Protein AF-A0A2H4ZGU1-F1 (afdb_monomer_lite)

InterPro domains:
  IPR012337 Ribonuclease H-like superfamily [SSF53098] (2-121)
  IPR033390 3'-5' exoribonuclease Rv2179c-like domain [PF16473] (20-119)
  IPR036397 Ribonuclease H superfamily [G3DSA:3.30.420.10] (1-127)

Sequence (127 aa):
MEVTGLSLEKLHVDGLEPVDAMVQFKEWINSVVKEDETVVFVGFNASFDWSFINYYFHLYLGDNPFGIAALDIKSMYFGVSHTSWRLTRSSEIAKVVKPETYGDHDALHDARYQAELFRLIDKLSEK

Organism: Raoultella ornithinolytica (NCBI:txid54291)

Secondary structure (DSSP, 8-state):
-TTT---HHHHHHHSPPHHHHHHHHHHHHHHH--TTPPP-EEETTHHHHHHHHHHHHHHHHS--TTTT-EEEHHHHHHHHH---GGG-SHHHHHHHH--S----S-HHHHHHHHHHHHHHHHHHHT-

Structure (mmCIF, N/CA/C/O backbone):
data_AF-A0A2H4ZGU1-F1
#
_entry.id   AF-A0A2H4ZGU1-F1
#
loop_
_atom_site.group_PDB
_atom_site.id
_atom_site.type_symbol
_atom_site.label_atom_id
_atom_site.label_alt_id
_atom_site.label_comp_id
_atom_site.label_asym_id
_atom_site.label_entity_id
_atom_site.label_seq_id
_atom_site.pdbx_PDB_ins_code
_atom_site.Cartn_x
_atom_site.Cartn_y
_atom_site.Cartn_z
_atom_site.occupancy
_atom_site.B_iso_or_equiv
_atom_site.auth_seq_id
_atom_site.auth_comp_id
_atom_site.auth_asym_id
_atom_site.auth_atom_id
_atom_site.pdbx_PDB_model_num
ATOM 1 N N . MET A 1 1 ? 12.490 11.233 11.157 1.00 48.09 1 MET A N 1
ATOM 2 C CA . MET A 1 1 ? 11.200 11.933 10.986 1.00 48.09 1 MET A CA 1
ATOM 3 C C . MET A 1 1 ? 11.206 12.956 9.855 1.00 48.09 1 MET A C 1
ATOM 5 O O . MET A 1 1 ? 10.134 13.283 9.381 1.00 48.09 1 MET A O 1
ATOM 9 N N . GLU A 1 2 ? 12.363 13.396 9.344 1.00 56.69 2 GLU A N 1
ATOM 10 C CA . GLU A 1 2 ? 12.422 14.330 8.198 1.00 56.69 2 GLU A CA 1
ATOM 11 C C . GLU A 1 2 ? 11.916 13.761 6.860 1.00 56.69 2 GLU A C 1
ATOM 13 O O . GLU A 1 2 ? 11.704 14.521 5.926 1.00 56.69 2 GLU A O 1
ATOM 18 N N . VAL A 1 3 ? 11.706 12.445 6.752 1.00 61.00 3 VAL A N 1
ATOM 19 C CA . VAL A 1 3 ? 11.368 11.800 5.473 1.00 61.00 3 VAL A CA 1
ATOM 20 C C . VAL A 1 3 ? 9.903 12.014 5.073 1.00 61.00 3 VAL A C 1
ATOM 22 O O . VAL A 1 3 ? 9.641 12.194 3.897 1.00 61.00 3 VAL A O 1
ATOM 25 N N . THR A 1 4 ? 8.958 12.035 6.019 1.00 66.00 4 THR A N 1
ATOM 26 C CA . THR A 1 4 ? 7.508 12.102 5.721 1.00 66.00 4 THR A CA 1
ATOM 27 C C . THR A 1 4 ? 6.866 13.451 6.048 1.00 66.00 4 THR A C 1
ATOM 29 O O . THR A 1 4 ? 5.663 13.622 5.887 1.00 66.00 4 THR A O 1
ATOM 32 N N . GLY A 1 5 ? 7.629 14.402 6.600 1.00 73.25 5 GLY A N 1
ATOM 33 C CA . GLY A 1 5 ? 7.093 15.686 7.074 1.00 73.25 5 GLY A CA 1
ATOM 34 C C . GLY A 1 5 ? 6.162 15.594 8.296 1.00 73.25 5 GLY A C 1
ATOM 35 O O . GLY A 1 5 ? 5.592 16.607 8.704 1.00 73.25 5 GLY A O 1
ATOM 36 N N . LEU A 1 6 ? 6.005 14.413 8.907 1.00 81.44 6 LEU A N 1
ATOM 37 C CA . LEU A 1 6 ? 5.154 14.218 10.083 1.00 81.44 6 LEU A CA 1
ATOM 38 C C . LEU A 1 6 ? 5.882 14.587 11.391 1.00 81.44 6 LEU A C 1
ATOM 40 O O . LEU A 1 6 ? 7.024 14.202 11.603 1.00 81.44 6 LEU A O 1
ATOM 44 N N . SER A 1 7 ? 5.183 15.341 12.247 1.00 87.31 7 SER A N 1
ATOM 45 C CA . SER A 1 7 ? 5.344 15.605 13.697 1.00 87.31 7 SER A CA 1
ATOM 46 C C . SER A 1 7 ? 4.926 14.481 14.642 1.00 87.31 7 SER A C 1
ATOM 48 O O . SER A 1 7 ? 3.732 14.230 14.679 1.00 87.31 7 SER A O 1
ATOM 50 N N . LEU A 1 8 ? 5.784 13.858 15.462 1.00 86.06 8 LEU A N 1
ATOM 51 C CA . LEU A 1 8 ? 5.292 12.951 16.514 1.00 86.06 8 LEU A CA 1
ATOM 52 C C . LEU A 1 8 ? 4.594 13.778 17.594 1.00 86.06 8 LEU A C 1
ATOM 54 O O . LEU A 1 8 ? 3.510 13.406 18.031 1.00 86.06 8 LEU A O 1
ATOM 58 N N . GLU A 1 9 ? 5.160 14.934 17.962 1.00 88.38 9 GLU A N 1
ATOM 59 C CA . GLU A 1 9 ? 4.499 15.866 18.877 1.00 88.38 9 GLU A CA 1
ATOM 60 C C . GLU A 1 9 ? 3.182 16.374 18.290 1.00 88.38 9 GLU A C 1
ATOM 62 O O . GLU A 1 9 ? 2.173 16.411 18.987 1.00 88.38 9 GLU A O 1
ATOM 67 N N . LYS A 1 10 ? 3.167 16.723 16.996 1.00 88.12 10 LYS A N 1
ATOM 68 C CA . LYS A 1 10 ? 1.942 17.196 16.343 1.00 88.12 10 LYS A CA 1
ATOM 69 C C . LYS A 1 10 ? 0.880 16.101 16.254 1.00 88.12 10 LYS A C 1
ATOM 71 O O . LYS A 1 10 ? -0.270 16.354 16.575 1.00 88.12 10 LYS A O 1
ATOM 76 N N . LEU A 1 11 ? 1.258 14.887 15.856 1.00 90.00 11 LEU A N 1
ATOM 77 C CA . LEU A 1 11 ? 0.341 13.748 15.770 1.00 90.00 11 LEU A CA 1
ATOM 78 C C . LEU A 1 11 ? -0.183 13.321 17.142 1.00 90.00 11 LEU A C 1
ATOM 80 O O . LEU A 1 11 ? -1.279 12.788 17.217 1.00 90.00 11 LEU A O 1
ATOM 84 N N . HIS A 1 12 ? 0.556 13.574 18.222 1.00 88.06 12 HIS A N 1
ATOM 85 C CA . HIS A 1 12 ? 0.051 13.332 19.570 1.00 88.06 12 HIS A CA 1
ATOM 86 C C . HIS A 1 12 ? -1.103 14.273 19.954 1.00 88.06 12 HIS A C 1
ATOM 88 O O . HIS A 1 12 ? -1.947 13.894 20.758 1.00 88.06 12 HIS A O 1
ATOM 94 N N . VAL A 1 13 ? -1.136 15.490 19.400 1.00 89.81 13 VAL A N 1
ATOM 95 C CA . VAL A 1 13 ? -2.164 16.500 19.703 1.00 89.81 13 VAL A CA 1
ATOM 96 C C . VAL A 1 13 ? -3.304 16.473 18.685 1.00 89.81 13 VAL A C 1
ATOM 98 O O . VAL A 1 13 ? -4.469 16.507 19.066 1.00 89.81 13 VAL A O 1
ATOM 101 N N . ASP A 1 14 ? -2.962 16.418 17.399 1.00 91.69 14 ASP A N 1
ATOM 102 C CA . ASP A 1 14 ? -3.896 16.601 16.283 1.00 91.69 14 ASP A CA 1
ATOM 103 C C . ASP A 1 14 ? -4.265 15.277 15.593 1.00 91.69 14 ASP A C 1
ATOM 105 O O . ASP A 1 14 ? -5.122 15.252 14.707 1.00 91.69 14 ASP A O 1
ATOM 109 N N . GLY A 1 15 ? -3.565 14.187 15.918 1.00 91.12 15 GLY A N 1
ATOM 110 C CA . GLY A 1 15 ? -3.804 12.881 15.319 1.00 91.12 15 GLY A CA 1
ATOM 111 C C . GLY A 1 15 ? -5.133 12.291 15.772 1.00 91.12 15 GLY A C 1
ATOM 112 O O . GLY A 1 15 ? -5.590 12.509 16.890 1.00 91.12 15 GLY A O 1
ATOM 113 N N . LEU A 1 16 ? -5.748 11.517 14.884 1.00 94.50 16 LEU A N 1
ATOM 114 C CA . LEU A 1 16 ? -6.927 10.741 15.232 1.00 94.50 16 LEU A CA 1
ATOM 115 C C . LEU A 1 16 ? -6.530 9.593 16.170 1.00 94.50 16 LEU A C 1
ATOM 117 O O . LEU A 1 16 ? -5.475 8.978 15.981 1.00 94.50 16 LEU A O 1
ATOM 121 N N . GLU A 1 17 ? -7.389 9.276 17.140 1.00 95.56 17 GLU A N 1
ATOM 122 C CA . GLU A 1 17 ? -7.200 8.089 17.970 1.00 95.56 17 GLU A CA 1
ATOM 123 C C . GLU A 1 17 ? -7.094 6.844 17.073 1.00 95.56 17 GLU A C 1
ATOM 125 O O . GLU A 1 17 ? -7.890 6.685 16.139 1.00 95.56 17 GLU A O 1
ATOM 130 N N . PRO A 1 18 ? -6.135 5.933 17.320 1.00 95.19 18 PRO A N 1
ATOM 131 C CA . PRO A 1 18 ? -5.910 4.798 16.432 1.00 95.19 18 PRO A CA 1
ATOM 132 C C . PRO A 1 18 ? -7.158 3.945 16.190 1.00 95.19 18 PRO A C 1
ATOM 134 O O . PRO A 1 18 ? -7.377 3.496 15.069 1.00 95.19 18 PRO A O 1
ATOM 137 N N . VAL A 1 19 ? -7.999 3.748 17.211 1.00 97.50 19 VAL A N 1
ATOM 138 C CA . VAL A 1 19 ? -9.255 2.998 17.069 1.00 97.50 19 VAL A CA 1
ATOM 139 C C . VAL A 1 19 ? -10.202 3.667 16.073 1.00 97.50 19 VAL A C 1
ATOM 141 O O . VAL A 1 19 ? -10.713 2.991 15.183 1.00 97.50 19 VAL A O 1
ATOM 144 N N . ASP A 1 20 ? -10.362 4.988 16.151 1.00 98.06 20 ASP A N 1
ATOM 145 C CA . ASP A 1 20 ? -11.236 5.745 15.256 1.00 98.06 20 ASP A CA 1
ATOM 146 C C . ASP A 1 20 ? -10.698 5.717 13.820 1.00 98.06 20 ASP A C 1
ATOM 148 O O . ASP A 1 20 ? -11.465 5.555 12.870 1.00 98.06 20 ASP A O 1
ATOM 152 N N . ALA A 1 21 ? -9.374 5.800 13.650 1.00 97.31 21 ALA A N 1
ATOM 153 C CA . ALA A 1 21 ? -8.732 5.675 12.343 1.00 97.31 21 ALA A CA 1
ATOM 154 C C . ALA A 1 21 ? -8.974 4.294 11.717 1.00 97.31 21 ALA A C 1
ATOM 156 O O . ALA A 1 21 ? -9.299 4.195 10.532 1.00 97.31 21 ALA A O 1
ATOM 157 N N . MET A 1 22 ? -8.860 3.225 12.509 1.00 98.25 22 MET A N 1
ATOM 158 C CA . MET A 1 22 ? -9.109 1.868 12.024 1.00 98.25 22 MET A CA 1
ATOM 159 C C . MET A 1 22 ? -10.588 1.638 11.699 1.00 98.25 22 MET A C 1
ATOM 161 O O . MET A 1 22 ? -10.879 0.998 10.688 1.00 98.25 22 MET A O 1
ATOM 165 N N . VAL A 1 23 ? -11.521 2.174 12.499 1.00 98.44 23 VAL A N 1
ATOM 166 C CA . VAL A 1 23 ? -12.965 2.124 12.199 1.00 98.44 23 VAL A CA 1
ATOM 167 C C . VAL A 1 23 ? -13.250 2.804 10.863 1.00 98.44 23 VAL A C 1
ATOM 169 O O . VAL A 1 23 ? -13.817 2.167 9.976 1.00 98.44 23 VAL A O 1
ATOM 172 N N . GLN A 1 24 ? -12.781 4.042 10.677 1.00 98.44 24 GLN A N 1
ATOM 173 C CA . GLN A 1 24 ? -12.959 4.771 9.417 1.00 98.44 24 GLN A CA 1
ATOM 174 C C . GLN A 1 24 ? -12.348 4.016 8.233 1.00 98.44 24 GLN A C 1
ATOM 176 O O . GLN A 1 24 ? -12.929 3.978 7.148 1.00 98.44 24 GLN A O 1
ATOM 181 N N . PHE A 1 25 ? -11.201 3.362 8.435 1.00 97.62 25 PHE A N 1
ATOM 182 C CA . PHE A 1 25 ? -10.586 2.555 7.389 1.00 97.62 25 PHE A CA 1
ATOM 183 C C . PHE A 1 25 ? -11.438 1.325 7.031 1.00 97.62 25 PHE A C 1
ATOM 185 O O . PHE A 1 25 ? -11.663 1.063 5.849 1.00 97.62 25 PHE A O 1
ATOM 192 N N . LYS A 1 26 ? -11.973 0.599 8.022 1.00 97.50 26 LYS A N 1
ATOM 193 C CA . LYS A 1 26 ? -12.878 -0.541 7.792 1.00 97.50 26 LYS A CA 1
ATOM 194 C C . LYS A 1 26 ? -14.156 -0.115 7.070 1.00 97.50 26 LYS A C 1
ATOM 196 O O . LYS A 1 26 ? -14.575 -0.780 6.126 1.00 97.50 26 LYS A O 1
ATOM 201 N N . GLU A 1 27 ? -14.758 0.996 7.485 1.00 97.69 27 GLU A N 1
ATOM 202 C CA . GLU A 1 27 ? -15.953 1.556 6.846 1.00 97.69 27 GLU A CA 1
ATOM 203 C C . GLU A 1 27 ? -15.687 1.945 5.392 1.00 97.69 27 GLU A C 1
ATOM 205 O O . GLU A 1 27 ? -16.481 1.618 4.509 1.00 97.69 27 GLU A O 1
ATOM 210 N N . TRP A 1 28 ? -14.539 2.570 5.120 1.00 97.56 28 TRP A N 1
ATOM 211 C CA . TRP A 1 28 ? -14.135 2.895 3.759 1.00 97.56 28 TRP A CA 1
ATOM 212 C C . TRP A 1 28 ? -13.965 1.639 2.894 1.00 97.56 28 TRP A C 1
ATOM 214 O O . TRP A 1 28 ? -14.516 1.598 1.794 1.00 97.56 28 TRP A O 1
ATOM 224 N N . ILE A 1 29 ? -13.296 0.592 3.395 1.00 96.44 29 ILE A N 1
ATOM 225 C CA . ILE A 1 29 ? -13.165 -0.695 2.686 1.00 96.44 29 ILE A CA 1
ATOM 226 C C . ILE A 1 29 ? -14.552 -1.265 2.358 1.00 96.44 29 ILE A C 1
ATOM 228 O O . ILE A 1 29 ? -14.831 -1.591 1.206 1.00 96.44 29 ILE A O 1
ATOM 232 N N . ASN A 1 30 ? -15.453 -1.313 3.340 1.00 95.00 30 ASN A N 1
ATOM 233 C CA . ASN A 1 30 ? -16.811 -1.824 3.145 1.00 95.00 30 ASN A CA 1
ATOM 234 C C . ASN A 1 30 ? -17.628 -0.990 2.146 1.00 95.00 30 ASN A C 1
ATOM 236 O O . ASN A 1 30 ? -18.539 -1.513 1.514 1.00 95.00 30 ASN A O 1
ATOM 240 N N . SER A 1 31 ? -17.319 0.301 1.993 1.00 96.38 31 SER A N 1
ATOM 241 C CA . SER A 1 31 ? -18.008 1.174 1.037 1.00 96.38 31 SER A CA 1
ATOM 242 C C . SER A 1 31 ? -17.596 0.942 -0.421 1.00 96.38 31 SER A C 1
ATOM 244 O O . SER A 1 31 ? -18.349 1.299 -1.327 1.00 96.38 31 SER A O 1
ATOM 246 N N . VAL A 1 32 ? -16.412 0.365 -0.657 1.00 95.00 32 VAL A N 1
ATOM 247 C CA . VAL A 1 32 ? -15.865 0.156 -2.009 1.00 95.00 32 VAL A CA 1
ATOM 248 C C . VAL A 1 32 ? -15.919 -1.301 -2.470 1.00 95.00 32 VAL A C 1
ATOM 250 O O . VAL A 1 32 ? -15.860 -1.543 -3.674 1.00 95.00 32 VAL A O 1
ATOM 253 N N . VAL A 1 33 ? -16.041 -2.257 -1.545 1.00 94.69 33 VAL A N 1
ATOM 254 C CA . VAL A 1 33 ? -16.098 -3.701 -1.827 1.00 94.69 33 VAL A CA 1
ATOM 255 C C . VAL A 1 33 ? -17.550 -4.153 -2.002 1.00 94.69 33 VAL A C 1
ATOM 257 O O . VAL A 1 33 ? -18.398 -3.867 -1.158 1.00 94.69 33 VAL A O 1
ATOM 260 N N . LYS A 1 34 ? -17.853 -4.878 -3.087 1.00 92.94 34 LYS A N 1
ATOM 261 C CA . LYS A 1 34 ? -19.170 -5.519 -3.279 1.00 92.94 34 LYS A CA 1
ATOM 262 C C . LYS A 1 34 ? -19.247 -6.875 -2.571 1.00 92.94 34 LYS A C 1
ATOM 264 O O . LYS A 1 34 ? -18.225 -7.483 -2.286 1.00 92.94 34 LYS A O 1
ATOM 269 N N . GLU A 1 35 ? -20.465 -7.372 -2.348 1.00 86.75 35 GLU A N 1
ATOM 270 C CA . GLU A 1 35 ? -20.742 -8.595 -1.566 1.00 86.75 35 GLU A CA 1
ATOM 271 C C . GLU A 1 35 ? -19.979 -9.846 -2.056 1.00 86.75 35 GLU A C 1
ATOM 273 O O . GLU A 1 35 ? -19.565 -10.663 -1.240 1.00 86.75 35 GLU A O 1
ATOM 278 N N . ASP A 1 36 ? -19.702 -9.944 -3.361 1.00 91.19 36 ASP A N 1
ATOM 279 C CA . ASP A 1 36 ? -18.982 -11.071 -3.979 1.00 91.19 36 ASP A CA 1
ATOM 280 C C . ASP A 1 36 ? -17.502 -10.773 -4.307 1.00 91.19 36 ASP A C 1
ATOM 282 O O . ASP A 1 36 ? -16.831 -11.561 -4.978 1.00 91.19 36 ASP A O 1
ATOM 286 N N . GLU A 1 37 ? -16.971 -9.622 -3.886 1.00 93.69 37 GLU A N 1
ATOM 287 C CA . GLU A 1 37 ? -15.595 -9.214 -4.178 1.00 93.69 37 GLU A CA 1
ATOM 288 C C . GLU A 1 37 ? -14.659 -9.515 -2.999 1.00 93.69 37 GLU A C 1
ATOM 290 O O . GLU A 1 37 ? -14.970 -9.280 -1.834 1.00 93.69 37 GLU A O 1
ATOM 295 N N . THR A 1 38 ? -13.463 -10.023 -3.302 1.00 92.38 38 THR A N 1
ATOM 296 C CA . THR A 1 38 ? -12.403 -10.199 -2.301 1.00 92.38 38 THR A CA 1
ATOM 297 C C . THR A 1 38 ? -11.511 -8.968 -2.282 1.00 92.38 38 THR A C 1
ATOM 299 O O . THR A 1 38 ? -10.934 -8.597 -3.306 1.00 92.38 38 THR A O 1
ATOM 302 N N . VAL A 1 39 ? -11.351 -8.358 -1.109 1.00 95.25 39 VAL A N 1
ATOM 303 C CA . VAL A 1 39 ? -10.393 -7.268 -0.923 1.00 95.25 39 VAL A CA 1
ATOM 304 C C . VAL A 1 39 ? -8.973 -7.826 -0.802 1.00 95.25 39 VAL A C 1
ATOM 306 O O . VAL A 1 39 ? -8.720 -8.769 -0.055 1.00 95.25 39 VAL A O 1
ATOM 309 N N . VAL A 1 40 ? -8.028 -7.240 -1.538 1.00 95.88 40 VAL A N 1
ATOM 310 C CA . VAL A 1 40 ? -6.619 -7.658 -1.544 1.00 95.88 40 VAL A CA 1
ATOM 311 C C . VAL A 1 40 ? -5.745 -6.483 -1.132 1.00 95.88 40 VAL A C 1
ATOM 313 O O . VAL A 1 40 ? -5.841 -5.401 -1.708 1.00 95.88 40 VAL A O 1
ATOM 316 N N . PHE A 1 41 ? -4.868 -6.697 -0.150 1.00 97.44 41 PHE A N 1
ATOM 317 C CA . PHE A 1 41 ? -3.844 -5.714 0.191 1.00 97.44 41 PHE A CA 1
ATOM 318 C C . PHE A 1 41 ? -2.707 -5.788 -0.829 1.00 97.44 41 PHE A C 1
ATOM 320 O O . PHE A 1 41 ? -2.089 -6.842 -0.983 1.00 97.44 41 PHE A O 1
ATOM 327 N N . VAL A 1 42 ? -2.411 -4.678 -1.502 1.00 97.50 42 VAL A N 1
ATOM 328 C CA . VAL A 1 42 ? -1.347 -4.589 -2.511 1.00 97.50 42 VAL A CA 1
ATOM 329 C C . VAL A 1 42 ? -0.339 -3.532 -2.073 1.00 97.50 42 VAL A C 1
ATOM 331 O O . VAL A 1 42 ? -0.727 -2.418 -1.734 1.00 97.50 42 VAL A O 1
ATOM 334 N N . GLY A 1 43 ? 0.952 -3.864 -2.094 1.00 97.00 43 GLY A N 1
ATOM 335 C CA . GLY A 1 43 ? 2.015 -2.935 -1.704 1.00 97.00 43 GLY A CA 1
ATOM 336 C C . GLY A 1 43 ? 3.352 -3.255 -2.363 1.00 97.00 43 GLY A C 1
ATOM 337 O O . GLY A 1 43 ? 3.609 -4.391 -2.766 1.00 97.00 43 GLY A O 1
ATOM 338 N N . PHE A 1 44 ? 4.224 -2.253 -2.492 1.00 95.75 44 PHE A N 1
ATOM 339 C CA . PHE A 1 44 ? 5.532 -2.445 -3.123 1.00 95.75 44 PHE A CA 1
ATOM 340 C C . PHE A 1 44 ? 6.485 -3.291 -2.282 1.00 95.75 44 PHE A C 1
ATOM 342 O O . PHE A 1 44 ? 7.242 -4.080 -2.842 1.00 95.75 44 PHE A O 1
ATOM 349 N N . ASN A 1 45 ? 6.418 -3.148 -0.958 1.00 90.19 45 ASN A N 1
ATOM 350 C CA . ASN A 1 45 ? 7.048 -4.052 -0.001 1.00 90.19 45 ASN A CA 1
ATOM 351 C C . ASN A 1 45 ? 5.963 -4.613 0.926 1.00 90.19 45 ASN A C 1
ATOM 353 O O . ASN A 1 45 ? 6.014 -4.434 2.144 1.00 90.19 45 ASN A O 1
ATOM 357 N N . ALA A 1 46 ? 4.969 -5.286 0.343 1.00 95.94 46 ALA A N 1
ATOM 358 C CA . ALA A 1 46 ? 3.751 -5.687 1.035 1.00 95.94 46 ALA A CA 1
ATOM 359 C C . ALA A 1 46 ? 4.033 -6.505 2.303 1.00 95.94 46 ALA A C 1
ATOM 361 O O . ALA A 1 46 ? 3.331 -6.341 3.291 1.00 95.94 46 ALA A O 1
ATOM 362 N N . SER A 1 47 ? 5.096 -7.318 2.332 1.00 91.38 47 SER A N 1
ATOM 363 C CA . SER A 1 47 ? 5.494 -8.073 3.532 1.00 91.38 47 SER A CA 1
ATOM 364 C C . SER A 1 47 ? 5.828 -7.194 4.745 1.00 91.38 47 SER A C 1
ATOM 366 O O . SER A 1 47 ? 5.717 -7.647 5.880 1.00 91.38 47 SER A O 1
ATOM 368 N N . PHE A 1 48 ? 6.277 -5.959 4.514 1.00 94.44 48 PHE A N 1
ATOM 369 C CA . PHE A 1 48 ? 6.530 -4.980 5.565 1.00 94.44 48 PHE A CA 1
ATOM 370 C C . PHE A 1 48 ? 5.242 -4.224 5.899 1.00 94.44 48 PHE A C 1
ATOM 372 O O . PHE A 1 48 ? 4.777 -4.281 7.036 1.00 94.44 48 PHE A O 1
ATOM 379 N N . ASP A 1 49 ? 4.623 -3.598 4.898 1.00 95.75 49 ASP A N 1
ATOM 380 C CA . ASP A 1 49 ? 3.464 -2.717 5.081 1.00 95.75 49 ASP A CA 1
ATOM 381 C C . ASP A 1 49 ? 2.243 -3.463 5.650 1.00 95.75 49 ASP A C 1
ATOM 383 O O . ASP A 1 49 ? 1.606 -3.000 6.600 1.00 95.75 49 ASP A O 1
ATOM 387 N N . TRP A 1 50 ? 1.962 -4.672 5.145 1.00 97.50 50 TRP A N 1
ATOM 388 C CA . TRP A 1 50 ? 0.848 -5.505 5.607 1.00 97.50 50 TRP A CA 1
ATOM 389 C C . TRP A 1 50 ? 0.970 -5.861 7.089 1.00 97.50 50 TRP A C 1
ATOM 391 O O . TRP A 1 50 ? -0.045 -5.969 7.768 1.00 97.50 50 TRP A O 1
ATOM 401 N N . SER A 1 51 ? 2.187 -6.002 7.626 1.00 97.00 51 SER A N 1
ATOM 402 C CA . SER A 1 51 ? 2.371 -6.363 9.036 1.00 97.00 51 SER A CA 1
ATOM 403 C C . SER A 1 51 ? 1.820 -5.295 9.990 1.00 97.00 51 SER A C 1
ATOM 405 O O . SER A 1 51 ? 1.199 -5.641 10.996 1.00 97.00 51 SER A O 1
ATOM 407 N N . PHE A 1 52 ? 1.962 -4.010 9.640 1.00 96.94 52 PHE A N 1
ATOM 408 C CA . PHE A 1 52 ? 1.388 -2.901 10.404 1.00 96.94 52 PHE A CA 1
ATOM 409 C C . PHE A 1 52 ? -0.132 -2.899 10.302 1.00 96.94 52 PHE A C 1
ATOM 411 O O . PHE A 1 52 ? -0.812 -2.816 11.321 1.00 96.94 52 PHE A O 1
ATOM 418 N N . ILE A 1 53 ? -0.665 -3.057 9.090 1.00 97.31 53 ILE A N 1
ATOM 419 C CA . ILE A 1 53 ? -2.110 -3.128 8.858 1.00 97.31 53 ILE A CA 1
ATOM 420 C C . ILE A 1 53 ? -2.720 -4.282 9.649 1.00 97.31 53 ILE A C 1
ATOM 422 O O . ILE A 1 53 ? -3.643 -4.066 10.428 1.00 97.31 53 ILE A O 1
ATOM 426 N N . ASN A 1 54 ? -2.148 -5.479 9.534 1.00 97.94 54 ASN A N 1
ATOM 427 C CA . ASN A 1 54 ? -2.581 -6.660 10.264 1.00 97.94 54 ASN A CA 1
ATOM 428 C C . ASN A 1 54 ? -2.556 -6.442 11.783 1.00 97.94 54 ASN A C 1
ATOM 430 O O . ASN A 1 54 ? -3.534 -6.747 12.464 1.00 97.94 54 ASN A O 1
ATOM 434 N N . TYR A 1 55 ? -1.461 -5.889 12.314 1.00 98.00 55 TYR A N 1
ATOM 435 C CA . TYR A 1 55 ? -1.333 -5.608 13.742 1.00 98.00 55 TYR A CA 1
ATOM 436 C C . TYR A 1 55 ? -2.409 -4.634 14.234 1.00 98.00 55 TYR A C 1
ATOM 438 O O . TYR A 1 55 ? -3.096 -4.935 15.207 1.00 98.00 55 TYR A O 1
ATOM 446 N N . TYR A 1 56 ? -2.591 -3.494 13.561 1.00 98.19 56 TYR A N 1
ATOM 447 C CA . TYR A 1 56 ? -3.545 -2.469 13.991 1.00 98.19 56 TYR A CA 1
ATOM 448 C C . TYR A 1 56 ? -5.002 -2.926 13.841 1.00 98.19 56 TYR A C 1
ATOM 450 O O . TYR A 1 56 ? -5.807 -2.695 14.741 1.00 98.19 56 TYR A O 1
ATOM 458 N N . PHE A 1 57 ? -5.344 -3.626 12.758 1.00 98.38 57 PHE A N 1
ATOM 459 C CA . PHE A 1 57 ? -6.682 -4.195 12.583 1.00 98.38 57 PHE A CA 1
ATOM 460 C C . PHE A 1 57 ? -7.032 -5.180 13.699 1.00 98.38 57 PHE A C 1
ATOM 462 O O . PHE A 1 57 ? -8.071 -5.037 14.341 1.00 98.38 57 PHE A O 1
ATOM 469 N N . HIS A 1 58 ? -6.136 -6.118 14.015 1.00 98.25 58 HIS A N 1
ATOM 470 C CA . HIS A 1 58 ? -6.374 -7.045 15.119 1.00 98.25 58 HIS A CA 1
ATOM 471 C C . HIS A 1 58 ? -6.389 -6.357 16.485 1.00 98.25 58 HIS A C 1
ATOM 473 O O . HIS A 1 58 ? -7.239 -6.688 17.308 1.00 98.25 58 HIS A O 1
ATOM 479 N N . LEU A 1 59 ? -5.484 -5.405 16.728 1.00 98.50 59 LEU A N 1
ATOM 480 C CA . LEU A 1 59 ? -5.398 -4.701 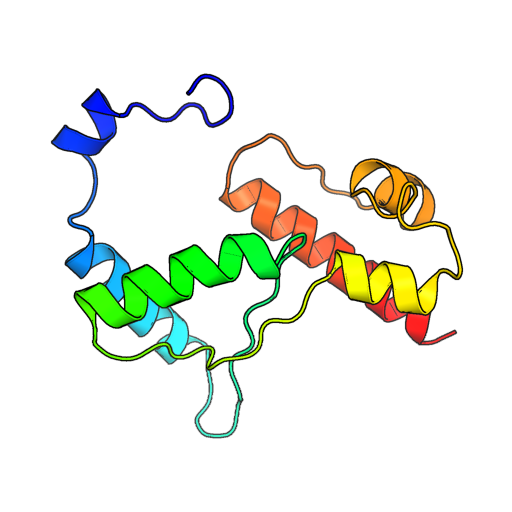18.006 1.00 98.50 59 LEU A CA 1
ATOM 481 C C . LEU A 1 59 ? -6.675 -3.907 18.316 1.00 98.50 59 LEU A C 1
ATOM 483 O O . LEU A 1 59 ? -7.126 -3.927 19.458 1.00 98.50 59 LEU A O 1
ATOM 487 N N . TYR A 1 60 ? -7.245 -3.219 17.322 1.00 98.44 60 TYR A N 1
ATOM 488 C CA . TYR A 1 60 ? -8.360 -2.293 17.545 1.00 98.44 60 TYR A CA 1
ATOM 489 C C . TYR A 1 60 ? -9.733 -2.849 17.159 1.00 98.44 60 TYR A C 1
ATOM 491 O O . TYR A 1 60 ? -10.715 -2.494 17.804 1.00 98.44 60 TYR A O 1
ATOM 499 N N . LEU A 1 61 ? -9.826 -3.713 16.142 1.00 98.19 61 LEU A N 1
ATOM 500 C CA . LEU A 1 61 ? -11.104 -4.210 15.603 1.00 98.19 61 LEU A CA 1
ATOM 501 C C . LEU A 1 61 ? -11.270 -5.735 15.697 1.00 98.19 61 LEU A C 1
ATOM 503 O O . LEU A 1 61 ? -12.365 -6.245 15.471 1.00 98.19 61 LEU A O 1
ATOM 507 N N . GLY A 1 62 ? -10.212 -6.466 16.056 1.00 97.94 62 GLY A N 1
ATOM 508 C CA . GLY A 1 62 ? -10.228 -7.918 16.254 1.00 97.94 62 GLY A CA 1
ATOM 509 C C . GLY A 1 62 ? -10.069 -8.750 14.977 1.00 97.94 62 GLY A C 1
ATOM 510 O O . GLY A 1 62 ? -9.658 -9.909 15.064 1.00 97.94 62 GLY A O 1
ATOM 511 N N . ASP A 1 63 ? -10.299 -8.176 13.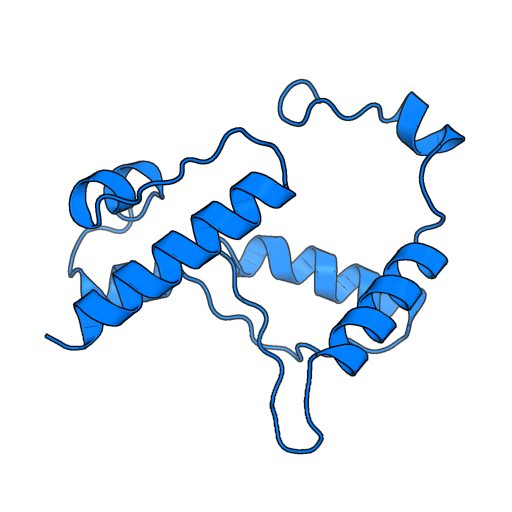797 1.00 96.62 63 ASP A N 1
ATOM 512 C CA . ASP A 1 63 ? -10.176 -8.834 12.496 1.00 96.62 63 ASP A CA 1
ATOM 513 C C . ASP A 1 63 ? -9.424 -7.972 11.472 1.00 96.62 63 ASP A C 1
ATOM 515 O O . ASP A 1 63 ? -9.444 -6.746 11.535 1.00 96.62 63 ASP A O 1
ATOM 519 N N . ASN A 1 64 ? -8.763 -8.624 10.511 1.00 97.00 64 ASN A N 1
ATOM 520 C CA . ASN A 1 64 ? -8.121 -7.979 9.367 1.00 97.00 64 ASN A CA 1
ATOM 521 C C . ASN A 1 64 ? -8.897 -8.325 8.082 1.00 97.00 64 ASN A C 1
ATOM 523 O O . ASN A 1 64 ? -8.879 -9.493 7.676 1.00 97.00 64 ASN A O 1
ATOM 527 N N . PRO A 1 65 ? -9.540 -7.348 7.411 1.00 95.69 65 PRO A N 1
ATOM 528 C CA . PRO A 1 65 ? -10.358 -7.615 6.228 1.00 95.69 65 PRO A CA 1
ATOM 529 C C . PRO A 1 65 ? -9.538 -8.125 5.034 1.00 95.69 65 PRO A C 1
ATOM 531 O O . PRO A 1 65 ? -10.087 -8.787 4.161 1.00 95.69 65 PRO A O 1
ATOM 534 N N . PHE A 1 66 ? -8.226 -7.869 5.002 1.00 96.25 66 PHE A N 1
ATOM 535 C CA . PHE A 1 66 ? -7.337 -8.306 3.921 1.00 96.25 66 PHE A CA 1
ATOM 536 C C . PHE A 1 66 ? -6.859 -9.761 4.058 1.00 96.25 66 PHE A C 1
ATOM 538 O O . PHE A 1 66 ? -6.142 -10.260 3.191 1.00 96.25 66 PHE A O 1
ATOM 545 N N . GLY A 1 67 ? -7.215 -10.450 5.147 1.00 94.38 67 GLY A N 1
ATOM 546 C CA . GLY A 1 67 ? -6.761 -11.813 5.413 1.00 94.38 67 GLY A CA 1
ATOM 547 C C . GLY A 1 67 ? -5.243 -11.923 5.604 1.00 94.38 67 GLY A C 1
ATOM 548 O O . GLY A 1 67 ? -4.556 -10.940 5.880 1.00 94.38 67 GLY A O 1
ATOM 549 N N . ILE A 1 68 ? -4.717 -13.147 5.475 1.00 93.62 68 ILE A N 1
ATOM 550 C CA . ILE A 1 68 ? -3.311 -13.482 5.779 1.00 93.62 68 ILE A CA 1
ATOM 551 C C . ILE A 1 68 ? -2.324 -13.179 4.644 1.0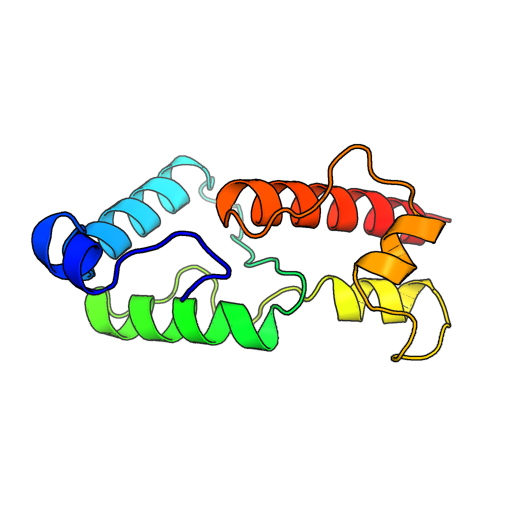0 93.62 68 ILE A C 1
ATOM 553 O O . ILE A 1 68 ? -1.115 -13.266 4.849 1.00 93.62 68 ILE A O 1
ATOM 557 N N . ALA A 1 69 ? -2.824 -12.916 3.436 1.00 92.94 69 ALA A N 1
ATOM 558 C CA . ALA A 1 69 ? -2.012 -12.838 2.230 1.00 92.94 69 ALA A CA 1
ATOM 559 C C . ALA A 1 69 ? -2.119 -11.452 1.597 1.00 92.94 69 ALA A C 1
ATOM 561 O O . ALA A 1 69 ? -3.210 -10.956 1.33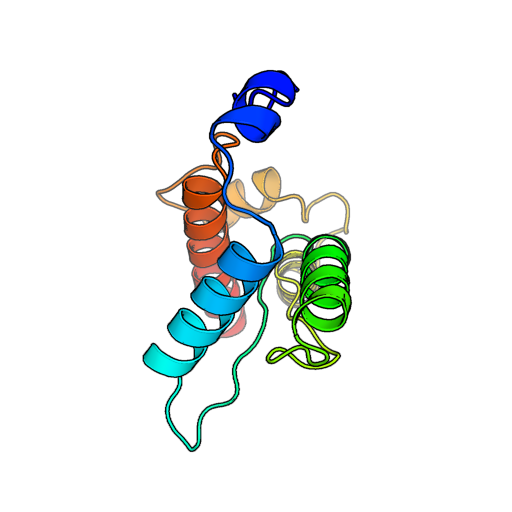0 1.00 92.94 69 ALA A O 1
ATOM 562 N N . ALA A 1 70 ? -0.962 -10.861 1.315 1.00 96.62 70 ALA A N 1
ATOM 563 C CA . ALA A 1 70 ? -0.840 -9.616 0.577 1.00 96.62 70 ALA A CA 1
ATOM 564 C C . ALA A 1 70 ? -0.147 -9.853 -0.767 1.00 96.62 70 ALA A C 1
ATOM 566 O O . ALA A 1 70 ? 0.680 -10.758 -0.904 1.00 96.62 70 ALA A O 1
ATOM 567 N N . LEU A 1 71 ? -0.459 -9.010 -1.747 1.00 97.19 71 LEU A N 1
ATOM 568 C CA . LEU A 1 71 ? 0.167 -9.025 -3.060 1.00 97.19 71 LEU A CA 1
ATOM 569 C C . LEU A 1 71 ? 1.358 -8.062 -3.090 1.00 97.19 71 LEU A C 1
ATOM 571 O O . LEU A 1 71 ? 1.204 -6.844 -2.985 1.00 97.19 71 LEU A O 1
ATOM 575 N N . ASP A 1 72 ? 2.556 -8.622 -3.243 1.00 97.50 72 ASP A N 1
ATOM 576 C CA . ASP A 1 72 ? 3.811 -7.871 -3.261 1.00 97.50 72 ASP A CA 1
ATOM 577 C C . ASP A 1 72 ? 4.215 -7.489 -4.695 1.00 97.50 72 ASP A C 1
ATOM 579 O O . ASP A 1 72 ? 4.575 -8.345 -5.509 1.00 97.50 72 ASP A O 1
ATOM 583 N N . ILE A 1 73 ? 4.171 -6.189 -5.008 1.00 97.56 73 ILE A N 1
ATOM 584 C CA . ILE A 1 73 ? 4.426 -5.671 -6.366 1.00 97.56 73 ILE A CA 1
ATOM 585 C C . ILE A 1 73 ? 5.873 -5.948 -6.792 1.00 97.56 73 ILE A C 1
ATOM 587 O O . ILE A 1 73 ? 6.140 -6.281 -7.948 1.00 97.56 73 ILE A O 1
ATOM 591 N N . LYS A 1 74 ? 6.832 -5.836 -5.868 1.00 96.75 74 LYS A N 1
ATOM 592 C CA . LYS A 1 74 ? 8.243 -6.092 -6.166 1.00 96.75 74 LYS A CA 1
ATOM 593 C C . LYS A 1 74 ? 8.490 -7.553 -6.547 1.00 96.75 74 LYS A C 1
ATOM 595 O O . LYS A 1 74 ? 9.236 -7.823 -7.492 1.00 96.75 74 LYS A O 1
ATOM 600 N N . SER A 1 75 ? 7.861 -8.483 -5.837 1.00 95.88 75 SER A N 1
ATOM 601 C CA . SER A 1 75 ? 7.924 -9.919 -6.116 1.00 95.88 75 SER A CA 1
ATOM 602 C C . SER A 1 75 ? 7.203 -10.269 -7.415 1.00 95.88 75 SER A C 1
ATOM 604 O O . SER A 1 75 ? 7.734 -11.050 -8.204 1.00 95.88 75 SER A O 1
ATOM 606 N N . MET A 1 76 ? 6.061 -9.631 -7.697 1.00 95.88 76 MET A N 1
ATOM 607 C CA . MET A 1 76 ? 5.397 -9.729 -9.000 1.00 95.88 76 MET A CA 1
ATOM 608 C C . MET A 1 76 ? 6.343 -9.297 -10.131 1.00 95.88 76 MET A C 1
ATOM 610 O O . MET A 1 76 ? 6.544 -10.049 -11.083 1.00 95.88 76 MET A O 1
ATOM 614 N N . TYR A 1 77 ? 6.995 -8.134 -10.007 1.00 96.69 77 TYR A N 1
ATOM 615 C CA . TYR A 1 77 ? 7.954 -7.672 -11.014 1.00 96.69 77 TYR A CA 1
ATOM 616 C C . TYR A 1 77 ? 9.137 -8.632 -11.186 1.00 96.69 77 TYR A C 1
ATOM 618 O O . TYR A 1 77 ? 9.574 -8.892 -12.309 1.00 96.69 77 TYR A O 1
ATOM 626 N N . PHE A 1 78 ? 9.670 -9.170 -10.086 1.00 96.31 78 PHE A N 1
ATOM 627 C CA . PHE A 1 78 ? 10.733 -10.175 -10.138 1.00 96.31 78 PHE A CA 1
ATOM 628 C C . PHE A 1 78 ? 10.312 -11.399 -10.966 1.00 96.31 78 PHE A C 1
ATOM 630 O O . PHE A 1 78 ? 11.096 -11.868 -11.791 1.00 96.31 78 PHE A O 1
ATOM 637 N N . GLY A 1 79 ? 9.067 -11.857 -10.795 1.00 95.00 79 GLY A N 1
ATOM 638 C CA . GLY A 1 79 ? 8.503 -12.982 -11.540 1.00 95.00 79 GLY A CA 1
ATOM 639 C C . GLY A 1 79 ? 8.414 -12.749 -13.050 1.00 95.00 79 GLY A C 1
ATOM 640 O O . GLY A 1 79 ? 8.693 -13.669 -13.811 1.00 95.00 79 GLY A O 1
ATOM 641 N N . VAL A 1 80 ? 8.085 -11.528 -13.488 1.00 94.50 80 VAL A N 1
ATOM 642 C CA . VAL A 1 80 ? 7.870 -11.222 -14.920 1.00 94.50 80 VAL A CA 1
ATOM 643 C C . VAL A 1 80 ? 9.125 -10.738 -15.655 1.00 94.50 80 VAL A C 1
ATOM 645 O O . VAL A 1 80 ? 9.200 -10.822 -16.874 1.00 94.50 80 VAL A O 1
ATOM 648 N N . SER A 1 81 ? 10.118 -10.195 -14.945 1.00 92.56 81 SER A N 1
ATOM 649 C CA . SER A 1 81 ? 11.253 -9.492 -15.574 1.00 92.56 81 SER A CA 1
ATOM 650 C C . SER A 1 81 ? 12.518 -10.334 -15.758 1.00 92.56 81 SER A C 1
ATOM 652 O O . SER A 1 81 ? 13.461 -9.868 -16.398 1.00 92.56 81 SER A O 1
ATOM 654 N N . HIS A 1 82 ? 12.580 -11.537 -15.173 1.00 87.62 82 HIS A N 1
ATOM 655 C CA . HIS A 1 82 ? 13.759 -12.422 -15.180 1.00 87.62 82 HIS A CA 1
ATOM 656 C C . HIS A 1 82 ? 15.085 -11.721 -14.807 1.00 87.62 82 HIS A C 1
ATOM 658 O O . HIS A 1 82 ? 16.169 -12.121 -15.237 1.00 87.62 82 HIS A O 1
ATOM 664 N N . THR A 1 83 ? 15.012 -10.656 -14.005 1.00 93.94 83 THR A N 1
ATOM 665 C CA . THR A 1 83 ? 16.166 -9.854 -13.585 1.00 93.94 83 THR A CA 1
ATOM 666 C C . THR A 1 83 ? 16.654 -10.254 -12.194 1.00 93.94 83 THR A C 1
ATOM 668 O O . THR A 1 83 ? 16.035 -11.047 -11.493 1.00 93.94 83 THR A O 1
ATOM 671 N N . SER A 1 84 ? 17.779 -9.696 -11.748 1.00 95.94 84 SER A N 1
ATOM 672 C CA . SER A 1 84 ? 18.249 -9.905 -10.372 1.00 95.94 84 SER A CA 1
ATOM 673 C C . SER A 1 84 ? 17.382 -9.147 -9.358 1.00 95.94 84 SER A C 1
ATOM 675 O O . SER A 1 84 ? 16.966 -8.023 -9.626 1.00 95.94 84 SER A O 1
ATOM 677 N N . TRP A 1 85 ? 17.229 -9.672 -8.137 1.00 95.12 85 TRP A N 1
ATOM 678 C CA . TRP A 1 85 ? 16.509 -8.990 -7.044 1.00 95.12 85 TRP A CA 1
ATOM 679 C C . TRP A 1 85 ? 17.006 -7.560 -6.762 1.00 95.12 85 TRP A C 1
ATOM 681 O O . TRP A 1 85 ? 16.255 -6.681 -6.346 1.00 95.12 85 TRP A O 1
ATOM 691 N N . ARG A 1 86 ? 18.291 -7.276 -7.010 1.00 94.50 86 ARG A N 1
ATOM 692 C CA . ARG A 1 86 ? 18.844 -5.922 -6.849 1.00 94.50 86 ARG A CA 1
ATOM 693 C C . ARG A 1 86 ? 18.206 -4.914 -7.813 1.00 94.50 86 ARG A C 1
ATOM 695 O O . ARG A 1 86 ? 18.106 -3.741 -7.466 1.00 94.50 86 ARG A O 1
ATOM 702 N N . LEU A 1 87 ? 17.787 -5.372 -8.990 1.00 96.00 87 LEU A N 1
ATOM 703 C CA . LEU A 1 87 ? 17.189 -4.571 -10.058 1.00 96.00 87 LEU A CA 1
ATOM 704 C C . LEU A 1 87 ? 15.654 -4.509 -9.973 1.00 96.00 87 LEU A C 1
ATOM 706 O O . LEU A 1 87 ? 15.013 -4.030 -10.900 1.00 96.00 87 LEU A O 1
ATOM 710 N N . THR A 1 88 ? 15.062 -4.947 -8.857 1.00 95.81 88 THR A N 1
ATOM 711 C CA . THR A 1 88 ? 13.615 -4.839 -8.595 1.00 95.81 88 THR A CA 1
ATOM 712 C C . THR A 1 88 ? 13.280 -3.714 -7.612 1.00 95.81 88 THR A C 1
ATOM 714 O O . THR A 1 88 ? 12.218 -3.687 -7.000 1.00 95.81 88 THR A O 1
ATOM 717 N N . ARG A 1 89 ? 14.192 -2.752 -7.418 1.00 95.06 89 ARG A N 1
ATOM 718 C CA . ARG A 1 89 ? 13.885 -1.509 -6.691 1.00 95.06 89 ARG A CA 1
ATOM 719 C C . ARG A 1 89 ? 12.927 -0.661 -7.526 1.00 95.06 89 ARG A C 1
ATOM 721 O O . ARG A 1 89 ? 13.049 -0.650 -8.747 1.00 95.06 89 ARG A O 1
ATOM 728 N N . SER A 1 90 ? 12.040 0.097 -6.883 1.00 92.69 90 SER A N 1
ATOM 729 C CA . SER A 1 90 ? 11.044 0.932 -7.573 1.00 92.69 90 SER A CA 1
ATOM 730 C C . SER A 1 90 ? 11.684 1.880 -8.592 1.00 92.69 90 SER A C 1
ATOM 732 O O . SER A 1 90 ? 11.186 2.010 -9.704 1.00 92.69 90 SER A O 1
ATOM 734 N N . SER A 1 91 ? 12.845 2.456 -8.267 1.00 93.88 91 SER A N 1
ATOM 735 C CA . SER A 1 91 ? 13.614 3.312 -9.177 1.00 93.88 91 SER A CA 1
ATOM 736 C C . SER A 1 91 ? 14.188 2.588 -10.401 1.00 93.88 91 SER A C 1
ATOM 738 O O . SER A 1 91 ? 14.352 3.209 -11.445 1.00 93.88 91 SER A O 1
ATOM 740 N N . GLU A 1 92 ? 14.503 1.294 -10.305 1.00 96.19 92 GLU A N 1
ATOM 741 C CA . GLU A 1 92 ? 14.955 0.490 -11.449 1.00 96.19 92 GLU A CA 1
ATOM 742 C C . GLU A 1 92 ? 13.768 0.052 -12.309 1.00 96.19 92 GLU A C 1
ATOM 744 O O . GLU A 1 92 ? 13.832 0.133 -13.533 1.00 96.19 92 GLU A O 1
ATOM 749 N N . ILE A 1 93 ? 12.657 -0.325 -11.671 1.00 95.56 93 ILE A N 1
ATOM 750 C CA . ILE A 1 93 ? 11.403 -0.664 -12.353 1.00 95.56 93 ILE A CA 1
ATOM 751 C C . ILE A 1 93 ? 10.891 0.535 -13.152 1.00 95.56 93 ILE A C 1
ATOM 753 O O . ILE A 1 93 ? 10.541 0.384 -14.321 1.00 95.56 93 ILE A O 1
ATOM 757 N N . ALA A 1 94 ? 10.914 1.736 -12.568 1.00 95.94 94 ALA A N 1
ATOM 758 C CA . ALA A 1 94 ? 10.459 2.959 -13.224 1.00 95.94 94 ALA A CA 1
ATOM 759 C C . ALA A 1 94 ? 11.199 3.249 -14.542 1.00 95.94 94 ALA A C 1
ATOM 761 O O . ALA A 1 94 ? 10.599 3.761 -15.483 1.00 95.94 94 ALA A O 1
ATOM 762 N N . LYS A 1 95 ? 12.476 2.857 -14.669 1.00 95.81 95 LYS A N 1
ATOM 763 C CA . LYS A 1 95 ? 13.231 2.992 -15.931 1.00 95.81 95 LYS A CA 1
ATOM 764 C C . LYS A 1 95 ? 12.681 2.098 -17.044 1.00 95.81 95 LYS A C 1
ATOM 766 O 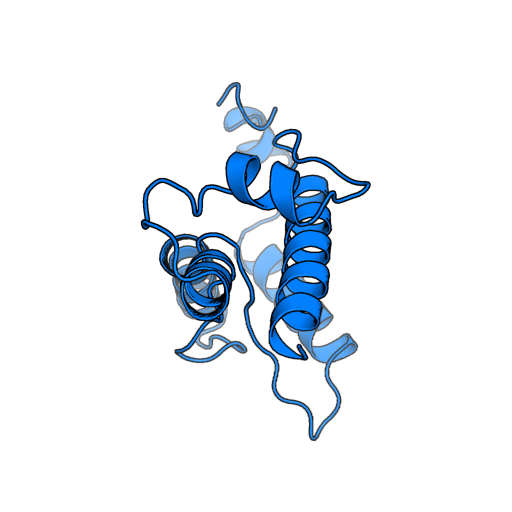O . LYS A 1 95 ? 12.836 2.424 -18.220 1.00 95.81 95 LYS A O 1
ATOM 771 N N . VAL A 1 96 ? 12.069 0.974 -16.675 1.00 95.06 96 VAL A N 1
ATOM 772 C CA . VAL A 1 96 ? 11.508 -0.019 -17.597 1.00 95.06 96 VAL A CA 1
ATOM 773 C C . VAL A 1 96 ? 10.073 0.339 -17.959 1.00 95.06 96 VAL A C 1
ATOM 775 O O . VAL A 1 96 ? 9.752 0.446 -19.141 1.00 95.06 96 VAL A O 1
ATOM 778 N N . VAL A 1 97 ? 9.223 0.550 -16.951 1.00 95.38 97 VAL A N 1
ATOM 779 C CA . VAL A 1 97 ? 7.782 0.755 -17.158 1.00 95.38 97 VAL A CA 1
ATOM 780 C C . VAL A 1 97 ? 7.392 2.205 -17.430 1.00 95.38 97 VAL A C 1
ATOM 782 O O . VAL A 1 97 ? 6.307 2.435 -17.952 1.00 95.38 97 VAL A O 1
ATOM 785 N N . LYS A 1 98 ? 8.286 3.160 -17.139 1.00 96.44 98 LYS A N 1
ATOM 786 C CA . LYS A 1 98 ? 8.126 4.601 -17.397 1.00 96.44 98 LYS A CA 1
ATOM 787 C C . LYS A 1 98 ? 6.798 5.162 -16.853 1.00 96.44 98 LYS A C 1
ATOM 789 O O . LYS A 1 98 ? 5.973 5.604 -17.650 1.00 96.44 98 LYS A O 1
ATOM 794 N N . PRO A 1 99 ? 6.590 5.121 -15.523 1.00 96.50 99 PRO A N 1
ATOM 795 C CA . PRO A 1 99 ? 5.401 5.695 -14.903 1.00 96.50 99 PRO A CA 1
ATOM 796 C C . PRO A 1 99 ? 5.370 7.218 -15.098 1.00 96.50 99 PRO A C 1
ATOM 798 O O . PRO A 1 99 ? 6.418 7.855 -15.230 1.00 96.50 99 PRO A O 1
ATOM 801 N N . GLU A 1 100 ? 4.170 7.791 -15.120 1.00 95.00 100 GLU A N 1
ATOM 802 C CA . GLU A 1 100 ? 3.941 9.237 -15.183 1.00 95.00 100 GLU A CA 1
ATOM 803 C C . GLU A 1 100 ? 4.113 9.897 -13.807 1.00 95.00 100 GLU A C 1
ATOM 805 O O . GLU A 1 100 ? 4.531 11.054 -13.720 1.00 95.00 100 GLU A O 1
ATOM 810 N N . THR A 1 101 ? 3.815 9.165 -12.729 1.00 91.94 101 THR A N 1
ATOM 811 C CA . THR A 1 101 ? 3.964 9.631 -11.345 1.00 91.94 101 THR A CA 1
ATOM 812 C C . THR A 1 101 ? 5.292 9.190 -10.720 1.00 91.94 101 THR A C 1
ATOM 814 O O . THR A 1 101 ? 5.999 8.318 -11.233 1.00 91.94 101 THR A O 1
ATOM 817 N N . TYR A 1 102 ? 5.656 9.810 -9.595 1.00 90.38 102 TYR A N 1
ATOM 818 C CA . TYR A 1 102 ? 6.855 9.490 -8.822 1.00 90.38 102 TYR A CA 1
ATOM 819 C C . TYR A 1 102 ? 6.560 9.549 -7.320 1.00 90.38 102 TYR A C 1
ATOM 821 O O . TYR A 1 102 ? 5.680 10.289 -6.889 1.00 90.38 102 TYR A O 1
ATOM 829 N N . GLY A 1 103 ? 7.307 8.770 -6.535 1.00 83.69 103 GLY A N 1
ATOM 830 C CA . GLY A 1 103 ? 7.241 8.832 -5.077 1.00 83.69 103 GLY A CA 1
ATOM 831 C C . GLY A 1 103 ? 8.005 10.034 -4.526 1.00 83.69 103 GLY A C 1
ATOM 832 O O . GLY A 1 103 ? 9.122 10.316 -4.969 1.00 83.69 103 GLY A O 1
ATOM 833 N N . ASP A 1 104 ? 7.404 10.732 -3.570 1.00 85.69 104 ASP A N 1
ATOM 834 C CA . ASP A 1 104 ? 7.942 11.933 -2.921 1.00 85.69 104 ASP A CA 1
ATOM 835 C C . ASP A 1 104 ? 7.938 11.835 -1.386 1.00 85.69 104 ASP A C 1
ATOM 837 O O . ASP A 1 104 ? 8.187 12.828 -0.705 1.00 85.69 104 ASP A O 1
ATOM 841 N N . HIS A 1 105 ? 7.723 10.624 -0.857 1.00 83.62 105 HIS A N 1
ATOM 842 C CA . HIS A 1 105 ? 7.626 10.318 0.571 1.00 83.62 105 HIS A CA 1
ATOM 843 C C . HIS A 1 105 ? 6.379 10.875 1.277 1.00 83.62 105 HIS A C 1
ATOM 845 O O . HIS A 1 105 ? 6.275 10.770 2.504 1.00 83.62 105 HIS A O 1
ATOM 851 N N . ASP A 1 106 ? 5.405 11.390 0.521 1.00 90.38 106 ASP A N 1
ATOM 852 C CA . ASP A 1 106 ? 4.024 11.496 0.978 1.00 90.38 106 ASP A CA 1
ATOM 853 C C . ASP A 1 106 ? 3.309 10.147 0.798 1.00 90.38 106 ASP A C 1
ATOM 855 O O . ASP A 1 106 ? 3.351 9.528 -0.265 1.00 90.38 106 ASP A O 1
ATOM 859 N N . ALA A 1 107 ? 2.625 9.678 1.844 1.00 90.31 107 ALA A N 1
ATOM 860 C CA . ALA A 1 107 ? 2.029 8.342 1.852 1.00 90.31 107 ALA A CA 1
ATOM 861 C C . ALA A 1 107 ? 0.937 8.156 0.782 1.00 90.31 107 ALA A C 1
ATOM 863 O O . ALA A 1 107 ? 0.811 7.070 0.212 1.00 90.31 107 ALA A O 1
ATOM 864 N N . LEU A 1 108 ? 0.145 9.196 0.492 1.00 92.31 108 LEU A N 1
ATOM 865 C CA . LEU A 1 108 ? -0.919 9.120 -0.509 1.00 92.31 108 LEU A CA 1
ATOM 866 C C . LEU A 1 108 ? -0.336 9.147 -1.923 1.00 92.31 108 LEU A C 1
ATOM 868 O O . LEU A 1 108 ? -0.788 8.397 -2.793 1.00 92.31 108 LEU A O 1
ATOM 872 N N . HIS A 1 109 ? 0.654 10.004 -2.162 1.00 93.88 109 HIS A N 1
ATOM 873 C CA . HIS A 1 109 ? 1.360 10.044 -3.439 1.00 93.88 109 HIS A CA 1
ATOM 874 C C . HIS A 1 109 ? 2.095 8.730 -3.705 1.00 93.88 109 HIS A C 1
ATOM 876 O O . HIS A 1 109 ? 1.935 8.154 -4.783 1.00 93.88 109 HIS A O 1
ATOM 882 N N . ASP A 1 110 ? 2.789 8.188 -2.703 1.00 93.38 110 ASP A N 1
ATOM 883 C CA . ASP A 1 110 ? 3.462 6.897 -2.799 1.00 93.38 110 ASP A CA 1
ATOM 884 C C . ASP A 1 110 ? 2.466 5.762 -3.082 1.00 93.38 110 ASP A C 1
ATOM 886 O O . ASP A 1 110 ? 2.731 4.928 -3.947 1.00 93.38 110 ASP A O 1
ATOM 890 N N . ALA A 1 111 ? 1.294 5.736 -2.436 1.00 94.94 111 ALA A N 1
ATOM 891 C CA . ALA A 1 111 ? 0.264 4.732 -2.718 1.00 94.94 111 ALA A CA 1
ATOM 892 C C . ALA A 1 111 ? -0.239 4.804 -4.173 1.00 94.94 111 ALA A C 1
ATOM 894 O O . ALA A 1 111 ? -0.395 3.774 -4.834 1.00 94.94 111 ALA A O 1
ATOM 895 N N . ARG A 1 112 ? -0.444 6.016 -4.708 1.00 95.94 112 ARG A N 1
ATOM 896 C CA . ARG A 1 112 ? -0.843 6.226 -6.113 1.00 95.94 112 ARG A CA 1
ATOM 897 C C . ARG A 1 112 ? 0.253 5.806 -7.089 1.00 95.94 112 ARG A C 1
ATOM 899 O O . ARG A 1 112 ? -0.038 5.120 -8.067 1.00 95.94 112 ARG A O 1
ATOM 906 N N . TYR A 1 113 ? 1.499 6.161 -6.795 1.00 96.31 113 TYR A N 1
ATOM 907 C CA . TYR A 1 113 ? 2.661 5.755 -7.579 1.00 96.31 113 TYR A CA 1
ATOM 908 C C . TYR A 1 113 ? 2.823 4.230 -7.606 1.00 96.31 113 TYR A C 1
ATOM 910 O O . TYR A 1 113 ? 3.014 3.632 -8.665 1.00 96.31 113 TYR A O 1
ATOM 918 N N . GLN A 1 114 ? 2.671 3.565 -6.460 1.00 96.31 114 GLN A N 1
ATOM 919 C CA . GLN A 1 114 ? 2.718 2.106 -6.380 1.00 96.31 114 GLN A CA 1
ATOM 920 C C . GLN A 1 114 ? 1.571 1.445 -7.158 1.00 96.31 114 GLN A C 1
ATOM 922 O O . GLN A 1 114 ? 1.807 0.454 -7.851 1.00 96.31 114 GLN A O 1
ATOM 927 N N . ALA A 1 115 ? 0.357 2.005 -7.110 1.00 96.62 115 ALA A N 1
ATOM 928 C CA . ALA A 1 115 ? -0.769 1.524 -7.912 1.00 96.62 115 ALA A CA 1
ATOM 929 C C . ALA A 1 115 ? -0.506 1.654 -9.425 1.00 96.62 115 ALA A C 1
ATOM 931 O O . ALA A 1 115 ? -0.845 0.752 -10.196 1.00 96.62 115 ALA A O 1
ATOM 932 N N . GLU A 1 116 ? 0.140 2.740 -9.863 1.00 97.69 116 GLU A N 1
ATOM 933 C CA . GLU A 1 116 ? 0.569 2.896 -11.255 1.00 97.69 116 GLU A CA 1
ATOM 934 C C . GLU A 1 116 ? 1.614 1.842 -11.643 1.00 97.69 116 GLU A C 1
ATOM 936 O O . GLU A 1 116 ? 1.443 1.165 -12.661 1.00 97.69 116 GLU A O 1
ATOM 941 N N . LEU A 1 117 ? 2.657 1.658 -10.822 1.00 97.12 117 LEU A N 1
ATOM 942 C CA . LEU A 1 117 ? 3.673 0.628 -11.051 1.00 97.12 117 LEU A CA 1
ATOM 943 C C . LEU A 1 117 ? 3.036 -0.753 -11.194 1.00 97.12 117 LEU A C 1
ATOM 945 O O . LEU A 1 117 ? 3.321 -1.446 -12.167 1.00 97.12 117 LEU A O 1
ATOM 949 N N . PHE A 1 118 ? 2.155 -1.130 -10.265 1.00 97.31 118 PHE A N 1
ATOM 950 C CA . PHE A 1 118 ? 1.430 -2.398 -10.302 1.00 97.31 118 PHE A CA 1
ATOM 951 C C . PHE A 1 118 ? 0.737 -2.608 -11.650 1.00 97.31 118 PHE A C 1
ATOM 953 O O . PHE A 1 118 ? 0.984 -3.599 -12.330 1.00 97.31 118 PHE A O 1
ATOM 960 N N . ARG A 1 119 ? -0.055 -1.624 -12.086 1.00 97.25 119 ARG A N 1
ATOM 961 C CA . ARG A 1 119 ? -0.817 -1.704 -13.336 1.00 97.25 119 ARG A CA 1
ATOM 962 C C . ARG A 1 119 ? 0.075 -1.772 -14.579 1.00 97.25 119 ARG A C 1
ATOM 964 O O . ARG A 1 119 ? -0.320 -2.341 -15.592 1.00 97.25 119 ARG A O 1
ATOM 971 N N . LEU A 1 120 ? 1.256 -1.156 -14.546 1.00 97.06 120 LEU A N 1
ATOM 972 C CA . LEU A 1 120 ? 2.212 -1.234 -15.651 1.00 97.06 120 LEU A CA 1
ATOM 973 C C . LEU A 1 120 ? 2.965 -2.570 -15.675 1.00 97.06 120 LEU A C 1
ATOM 975 O O . LEU A 1 120 ? 3.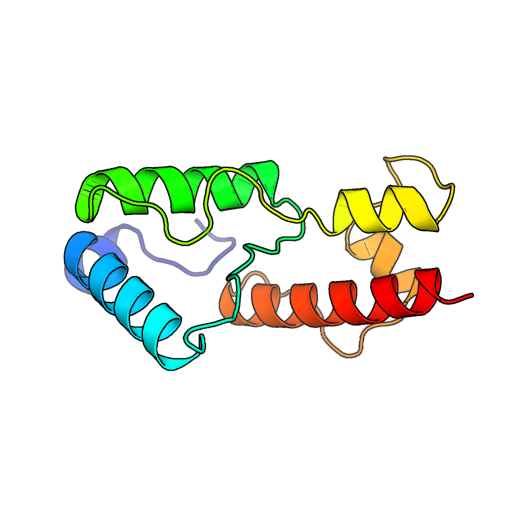221 -3.092 -16.756 1.00 97.06 120 LEU A O 1
ATOM 979 N N . ILE A 1 121 ? 3.303 -3.123 -14.507 1.00 96.56 121 ILE A N 1
ATOM 980 C CA . ILE A 1 121 ? 3.936 -4.442 -14.370 1.00 96.56 121 ILE A CA 1
ATOM 981 C C . ILE A 1 121 ? 2.973 -5.542 -14.822 1.00 96.56 121 ILE A C 1
ATOM 983 O O . ILE A 1 121 ? 3.380 -6.433 -15.560 1.00 96.56 121 ILE A O 1
ATOM 987 N N . ASP A 1 122 ? 1.702 -5.449 -14.440 1.00 95.62 122 ASP A N 1
ATOM 988 C CA . ASP A 1 122 ? 0.651 -6.379 -14.856 1.00 95.62 122 ASP A CA 1
ATOM 989 C C . ASP A 1 122 ? 0.558 -6.470 -16.390 1.00 95.62 122 ASP A C 1
ATOM 991 O O . ASP A 1 122 ? 0.670 -7.549 -16.966 1.00 95.62 122 ASP A O 1
ATOM 995 N N . LYS A 1 123 ? 0.568 -5.323 -17.083 1.00 95.19 123 LYS A N 1
ATOM 996 C CA . LYS A 1 123 ? 0.633 -5.259 -18.557 1.00 95.19 123 LYS A CA 1
ATOM 997 C C . LYS A 1 123 ? 1.905 -5.846 -19.172 1.00 95.19 123 LYS A C 1
ATOM 999 O O . LYS A 1 123 ? 1.909 -6.171 -20.358 1.00 95.19 123 LYS A O 1
ATOM 1004 N N . LEU A 1 124 ? 3.012 -5.919 -18.429 1.00 92.06 124 LEU A N 1
ATOM 1005 C CA . LEU A 1 124 ? 4.209 -6.617 -18.909 1.00 92.06 124 LEU A CA 1
ATOM 1006 C C . LEU A 1 124 ? 4.024 -8.135 -18.875 1.00 92.06 124 LEU A C 1
ATOM 1008 O O . LEU A 1 124 ? 4.641 -8.811 -19.688 1.00 92.06 124 LEU A O 1
ATOM 1012 N N . SER A 1 125 ? 3.195 -8.647 -17.963 1.00 85.25 125 SER A N 1
ATOM 1013 C CA . SER A 1 125 ? 2.932 -10.081 -17.809 1.00 85.25 125 SER A CA 1
ATOM 1014 C C . SER A 1 125 ? 2.023 -10.660 -18.899 1.00 85.25 125 SER A C 1
ATOM 1016 O O . SER A 1 125 ? 2.048 -11.860 -19.145 1.00 85.25 125 SER A O 1
ATOM 1018 N N . GLU A 1 126 ? 1.251 -9.806 -19.577 1.00 85.38 126 GLU A N 1
ATOM 1019 C CA . GLU A 1 126 ? 0.354 -10.185 -20.677 1.00 85.38 126 GLU A CA 1
ATOM 1020 C C . GLU A 1 126 ? 1.079 -10.421 -22.019 1.00 85.38 126 GLU A C 1
ATOM 1022 O O . GLU A 1 126 ? 0.433 -10.759 -23.013 1.00 85.38 126 GLU A O 1
ATOM 1027 N N . LYS A 1 127 ? 2.399 -10.206 -22.080 1.00 59.16 127 LYS A N 1
ATOM 1028 C CA . LYS A 1 127 ? 3.227 -10.395 -23.282 1.00 59.16 127 LYS A CA 1
ATOM 1029 C C . LYS A 1 127 ? 3.958 -11.728 -23.269 1.00 59.16 127 LYS A C 1
ATOM 1031 O O . LYS A 1 127 ? 4.031 -12.335 -24.360 1.00 59.16 127 LYS A O 1
#

pLDDT: mean 92.89, std 8.2, range [48.09, 98.5]

Radius of gyration: 16.55 Å; chains: 1; bounding box: 40×31×43 Å

Foldseek 3Di:
DVLQPDDPVCCVPPNDDLLVVLVVVVVVVVVPADPPDQDAAEDQQCVVVVVVQQVSCCVRPNDRSNPDDHHHQLVLLCVLPVDDSVCSPLVNLCVVLVFPADDRNHPVSNVVSRVRSSVSSVVSNVD